Protein AF-I2DA39-F1 (afdb_monomer)

Organism: Bacillus subtilis (NCBI:txid1423)

Secondary structure (DSSP, 8-state):
-HHHHHHHHHHHHHHHHHHHHHHHHHHHTTEEEEEEEEE-TTS-EEEEEE-TTSHHHHTT--TTPEEEEETTB---GGGEETTEEES-SEEEEEETTEEEEEE--

Solvent-accessible surface area (backbone atoms only — not comparable to full-atom values): 5761 Å² total; per-residue (Å²): 108,73,71,58,51,51,52,50,52,52,51,51,53,53,50,51,52,52,49,52,53,50,55,48,51,36,59,77,55,40,46,37,63,48,35,34,50,42,66,47,101,84,71,42,49,26,29,67,43,60,35,88,86,13,65,52,38,74,55,64,54,54,62,67,29,32,52,63,22,43,68,91,36,74,70,56,71,91,38,45,54,98,48,16,43,19,72,53,52,30,36,34,32,38,49,96,89,39,80,47,82,37,53,85,94

Nearest PDB structures (foldseek):
  4rqy-assembly2_B  TM=7.269E-01  e=8.048E-03  Escherichia coli
  6ew9-assembly1_B  TM=6.707E-01  e=7.149E-03  Escherichia coli K-12
  4c2e-assembly1_B  TM=7.203E-01  e=2.960E-02  Bacillus subtilis subsp. subtilis str. 168
  4rqy-assembly1_A  TM=6.093E-01  e=1.020E-02  Escherichia coli
  7qtp-assembly1_A  TM=7.437E-01  e=4.754E-02  Homo sapiens

Radius of gyration: 18.25 Å; Cα contacts (8 Å, |Δi|>4): 171; chains: 1; bounding box: 45×23×54 Å

InterPro domains:
  IPR036034 PDZ superfamily [SSF50156] (43-100)

pLDDT: mean 93.09, std 4.64, range [62.53, 97.69]

Foldseek 3Di:
DVVVVVVVVVVVVVVVVVVVVVVVVCVVQQFFPQQAWDQPPVRWTFRQTHDCPTPCVVLPDDHGKTWQDFPNHGDDCVQDDPRTGTDGAWTFIADPNDTDITGDD

Structure (mmCIF, N/CA/C/O backbone):
data_AF-I2DA39-F1
#
_entry.id   AF-I2DA39-F1
#
loop_
_atom_site.group_PDB
_atom_site.id
_atom_site.type_symbol
_atom_site.label_atom_id
_atom_site.label_alt_id
_atom_site.label_comp_id
_atom_site.label_asym_id
_atom_site.label_entity_id
_atom_site.label_seq_id
_atom_site.pdbx_PDB_ins_code
_atom_site.Cartn_x
_atom_site.Cartn_y
_atom_site.Cartn_z
_atom_site.occupancy
_atom_site.B_iso_or_equiv
_atom_site.auth_seq_id
_atom_site.auth_comp_id
_atom_site.auth_asym_id
_atom_site.auth_atom_id
_atom_site.pdbx_PDB_model_num
ATOM 1 N N . MET A 1 1 ? 22.861 -2.176 -39.317 1.00 62.53 1 MET A N 1
ATOM 2 C CA . MET A 1 1 ? 22.488 -2.993 -38.135 1.00 62.53 1 MET A CA 1
ATOM 3 C C . MET A 1 1 ? 23.255 -2.616 -36.862 1.00 62.53 1 MET A C 1
ATOM 5 O O . MET A 1 1 ? 22.598 -2.225 -35.909 1.00 62.53 1 MET A O 1
ATOM 9 N N . LYS A 1 2 ? 24.603 -2.619 -36.828 1.00 74.38 2 LYS A N 1
ATOM 10 C CA . LYS A 1 2 ? 25.397 -2.305 -35.608 1.00 74.38 2 LYS A CA 1
ATOM 11 C C . LYS A 1 2 ? 25.048 -0.972 -34.914 1.00 74.38 2 LYS A C 1
ATOM 13 O O . LYS A 1 2 ? 24.872 -0.952 -33.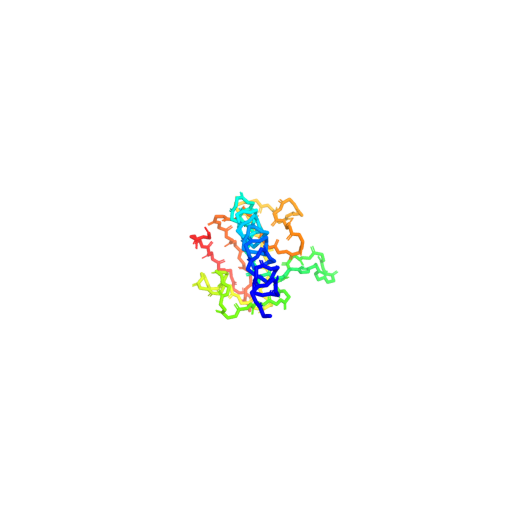702 1.00 74.38 2 LYS A O 1
ATOM 18 N N . ASN A 1 3 ? 24.866 0.121 -35.664 1.00 82.25 3 ASN A N 1
ATOM 19 C CA . ASN A 1 3 ? 24.489 1.424 -35.083 1.00 82.25 3 ASN A CA 1
ATOM 20 C C . ASN A 1 3 ? 23.066 1.452 -34.505 1.00 82.25 3 ASN A C 1
ATOM 22 O O . ASN A 1 3 ? 22.800 2.200 -33.569 1.00 82.25 3 ASN A O 1
ATOM 26 N N . LEU A 1 4 ? 22.159 0.644 -35.055 1.00 88.56 4 LEU A N 1
ATOM 27 C CA . LEU A 1 4 ? 20.773 0.553 -34.598 1.00 88.56 4 LEU A CA 1
ATOM 28 C C . LEU A 1 4 ? 20.705 -0.261 -33.301 1.00 88.56 4 LEU A C 1
ATOM 30 O O . LEU A 1 4 ? 20.106 0.190 -32.331 1.00 88.56 4 LEU A O 1
ATOM 34 N N . ILE A 1 5 ? 21.449 -1.372 -33.249 1.00 92.44 5 ILE A N 1
ATOM 35 C CA . ILE A 1 5 ? 21.656 -2.165 -32.030 1.00 92.44 5 ILE A CA 1
ATOM 36 C C . ILE A 1 5 ? 22.263 -1.287 -30.931 1.00 92.44 5 ILE A C 1
ATOM 38 O O . ILE A 1 5 ? 21.716 -1.235 -29.841 1.00 92.44 5 ILE A O 1
ATOM 42 N N . LYS A 1 6 ? 23.316 -0.508 -31.224 1.00 92.56 6 LYS A N 1
ATOM 43 C CA . LYS A 1 6 ? 23.944 0.388 -30.237 1.00 92.56 6 LYS A CA 1
ATOM 44 C C . LYS A 1 6 ? 22.962 1.414 -29.655 1.00 92.56 6 LYS A C 1
ATOM 46 O O . LYS A 1 6 ? 22.936 1.605 -28.444 1.00 92.56 6 LYS A O 1
ATOM 51 N N . LYS A 1 7 ? 22.144 2.061 -30.496 1.00 94.12 7 LYS A N 1
ATOM 52 C CA . LYS A 1 7 ? 21.114 3.016 -30.040 1.00 94.12 7 LYS A CA 1
ATOM 53 C C . LYS A 1 7 ? 20.048 2.333 -29.182 1.00 94.12 7 LYS A C 1
ATOM 55 O O . LYS A 1 7 ? 19.683 2.868 -28.141 1.00 94.12 7 LYS A O 1
ATOM 60 N N . PHE A 1 8 ? 19.594 1.151 -29.593 1.00 95.56 8 PHE A N 1
ATOM 61 C CA . PHE A 1 8 ? 18.631 0.360 -28.833 1.00 95.56 8 PHE A CA 1
ATOM 62 C C . PHE A 1 8 ? 19.193 -0.061 -27.470 1.00 95.56 8 PHE A C 1
ATOM 64 O O . PHE A 1 8 ? 18.537 0.133 -26.455 1.00 95.56 8 PHE A O 1
ATOM 71 N N . THR A 1 9 ? 20.437 -0.544 -27.419 1.00 95.44 9 THR A N 1
ATOM 72 C CA . THR A 1 9 ? 21.112 -0.896 -26.163 1.00 95.44 9 THR A CA 1
ATOM 73 C C . THR A 1 9 ? 21.192 0.297 -25.214 1.00 95.44 9 THR A C 1
ATOM 75 O O . THR A 1 9 ? 20.870 0.155 -24.039 1.00 95.44 9 THR A O 1
ATOM 78 N N . ILE A 1 10 ? 21.560 1.483 -25.710 1.00 96.38 10 ILE A N 1
ATOM 79 C CA . ILE A 1 10 ? 21.583 2.704 -24.890 1.00 96.38 10 ILE A CA 1
ATOM 80 C C . ILE A 1 10 ? 20.179 3.027 -24.362 1.00 96.38 10 ILE A C 1
ATOM 82 O O . ILE A 1 10 ? 20.034 3.325 -23.180 1.00 96.38 10 ILE A O 1
ATOM 86 N N . ALA A 1 11 ? 19.144 2.927 -25.201 1.00 96.75 11 ALA A N 1
ATOM 87 C CA . ALA A 1 11 ? 17.766 3.173 -24.780 1.00 96.75 11 ALA A CA 1
ATOM 88 C C . ALA A 1 11 ? 17.314 2.205 -23.675 1.00 96.75 11 ALA A C 1
ATOM 90 O O . ALA A 1 11 ? 16.711 2.640 -22.697 1.00 96.75 11 ALA A O 1
ATOM 91 N N . VAL A 1 12 ? 17.656 0.918 -23.788 1.00 97.06 12 VAL A N 1
ATOM 92 C CA . VAL A 1 12 ? 17.363 -0.083 -22.752 1.00 97.06 12 VAL A CA 1
ATOM 93 C C . VAL A 1 12 ? 18.082 0.255 -21.449 1.00 97.06 12 VAL A C 1
ATOM 95 O O . VAL A 1 12 ? 17.443 0.243 -20.405 1.00 97.06 12 VAL A O 1
ATOM 98 N N . ILE A 1 13 ? 19.366 0.629 -21.496 1.00 97.69 13 ILE A N 1
ATOM 99 C CA . ILE A 1 13 ? 20.123 1.032 -20.297 1.00 97.69 13 ILE A CA 1
ATOM 100 C C . ILE A 1 13 ? 19.455 2.227 -19.609 1.00 97.69 13 ILE A C 1
ATOM 102 O O . ILE A 1 13 ? 19.254 2.208 -18.396 1.00 97.69 13 ILE A O 1
ATOM 106 N N . VAL A 1 14 ? 19.074 3.253 -20.375 1.00 97.62 14 VAL A N 1
ATOM 107 C CA . VAL A 1 14 ? 18.379 4.430 -19.835 1.00 97.62 14 VAL A CA 1
ATOM 108 C C . VAL A 1 14 ? 17.045 4.028 -19.205 1.00 97.62 14 VAL A C 1
ATOM 110 O O . VAL A 1 14 ? 16.752 4.443 -18.085 1.00 97.62 14 VAL A O 1
ATOM 113 N N . LEU A 1 15 ? 16.263 3.176 -19.873 1.00 97.44 15 LEU A N 1
ATOM 114 C CA . LEU A 1 15 ? 14.992 2.683 -19.346 1.00 97.44 15 LEU A CA 1
ATOM 115 C C . LEU A 1 15 ? 15.182 1.872 -18.056 1.00 97.44 15 LEU A C 1
ATOM 117 O O . LEU A 1 15 ? 14.407 2.034 -17.117 1.00 97.44 15 LEU A O 1
ATOM 121 N N . SER A 1 16 ? 16.229 1.047 -17.975 1.00 97.50 16 SER A N 1
ATOM 122 C CA . SER A 1 16 ? 16.571 0.295 -16.765 1.00 97.50 16 SER A CA 1
ATOM 123 C C . SER A 1 16 ? 16.922 1.216 -15.599 1.00 97.50 16 SER A C 1
ATOM 125 O O . SER A 1 16 ? 16.448 0.985 -14.490 1.00 97.50 16 SER A O 1
ATOM 127 N N . ILE A 1 17 ? 17.698 2.279 -15.835 1.00 97.50 17 ILE A N 1
ATOM 128 C CA . ILE A 1 17 ? 18.028 3.265 -14.795 1.00 97.50 17 ILE A CA 1
ATOM 129 C C . ILE A 1 17 ? 16.755 3.959 -14.304 1.00 97.50 17 ILE A C 1
ATOM 131 O O . ILE A 1 17 ? 16.523 4.014 -13.099 1.00 97.50 17 ILE A O 1
ATOM 135 N N . LEU A 1 18 ? 15.898 4.423 -15.221 1.00 97.56 18 LEU A N 1
ATOM 136 C CA . LEU A 1 18 ? 14.623 5.055 -14.867 1.00 97.56 18 LEU A CA 1
ATOM 137 C C . LEU A 1 18 ? 13.723 4.114 -14.061 1.00 97.56 18 LEU A C 1
ATOM 139 O O . LEU A 1 18 ? 13.130 4.532 -13.067 1.00 97.56 18 LEU A O 1
ATOM 143 N N . TYR A 1 19 ? 13.656 2.842 -14.455 1.00 96.06 19 TYR A N 1
ATOM 144 C CA . TYR A 1 19 ? 12.885 1.829 -13.743 1.00 96.06 19 TYR A CA 1
ATOM 145 C C . TYR A 1 19 ? 13.412 1.605 -12.322 1.00 96.06 19 TYR A C 1
ATOM 147 O O . TYR A 1 19 ? 12.635 1.654 -11.372 1.00 96.06 19 TYR A O 1
ATOM 155 N N . ILE A 1 20 ? 14.729 1.444 -12.154 1.00 97.00 20 ILE A N 1
ATOM 156 C CA . ILE A 1 20 ? 15.354 1.286 -10.832 1.00 97.00 20 ILE A CA 1
ATOM 157 C C . ILE A 1 20 ? 15.102 2.522 -9.964 1.00 97.00 20 ILE A C 1
ATOM 159 O O . ILE A 1 20 ? 14.763 2.387 -8.788 1.00 97.00 20 ILE A O 1
ATOM 163 N N . SER A 1 21 ? 15.233 3.730 -10.517 1.00 96.25 21 SER A N 1
ATOM 164 C CA . SER A 1 21 ? 14.934 4.967 -9.788 1.00 96.25 21 SER A CA 1
ATOM 165 C C . SER A 1 21 ? 13.472 5.021 -9.343 1.00 96.25 21 SER A C 1
ATOM 167 O O . SER A 1 21 ? 13.194 5.390 -8.202 1.00 96.25 21 SER A O 1
ATOM 169 N N . TYR A 1 22 ? 12.544 4.601 -10.205 1.00 94.06 22 TYR A N 1
ATOM 170 C CA . TYR A 1 22 ? 11.119 4.544 -9.893 1.00 94.06 22 TYR A CA 1
ATOM 171 C C . TYR A 1 22 ? 10.817 3.554 -8.762 1.00 94.06 22 TYR A C 1
ATOM 173 O O . TYR A 1 22 ? 10.207 3.935 -7.760 1.00 94.06 22 TYR A O 1
ATOM 181 N N . THR A 1 23 ? 11.295 2.311 -8.863 1.00 93.06 23 THR A N 1
ATOM 182 C CA . THR A 1 23 ? 11.073 1.300 -7.817 1.00 93.06 23 THR A CA 1
ATOM 183 C C . THR A 1 23 ? 11.746 1.692 -6.506 1.00 93.06 23 THR A C 1
ATOM 185 O O . THR A 1 23 ? 11.164 1.518 -5.442 1.00 93.06 23 THR A O 1
ATOM 188 N N . THR A 1 24 ? 12.939 2.291 -6.565 1.00 94.56 24 THR A N 1
ATOM 189 C CA . THR A 1 24 ? 13.633 2.803 -5.373 1.00 94.56 24 THR A CA 1
ATOM 190 C C . THR A 1 24 ? 12.823 3.906 -4.699 1.00 94.56 24 THR A C 1
ATOM 192 O O . THR A 1 24 ? 12.668 3.891 -3.480 1.00 94.56 24 THR A O 1
ATOM 195 N N . TYR A 1 25 ? 12.249 4.834 -5.472 1.00 93.38 25 TYR A N 1
ATOM 196 C CA . TYR A 1 25 ? 11.397 5.887 -4.926 1.00 93.38 25 TYR A CA 1
ATOM 197 C C . TYR A 1 25 ? 10.173 5.311 -4.204 1.00 93.38 25 TYR A C 1
ATOM 199 O O . TYR A 1 25 ? 9.870 5.735 -3.089 1.00 93.38 25 TYR A O 1
ATOM 207 N N . ILE A 1 26 ? 9.493 4.334 -4.811 1.00 92.38 26 ILE A N 1
ATOM 208 C CA . ILE A 1 26 ? 8.349 3.633 -4.206 1.00 92.38 26 ILE A CA 1
ATOM 209 C C . ILE A 1 26 ? 8.752 3.009 -2.872 1.00 92.38 26 ILE A C 1
ATOM 211 O O . ILE A 1 26 ? 8.111 3.284 -1.858 1.00 92.38 26 ILE A O 1
ATOM 215 N N . SER A 1 27 ? 9.841 2.236 -2.863 1.00 89.12 27 SER A N 1
ATOM 216 C CA . SER A 1 27 ? 10.322 1.536 -1.672 1.00 89.12 27 SER A CA 1
ATOM 217 C C . SER A 1 27 ? 10.740 2.497 -0.559 1.00 89.12 27 SER A C 1
ATOM 219 O O . SER A 1 27 ? 10.331 2.322 0.584 1.00 89.12 27 SER A O 1
ATOM 221 N N . MET A 1 28 ? 11.501 3.552 -0.873 1.00 89.44 28 MET A N 1
ATOM 222 C CA . MET A 1 28 ? 11.940 4.538 0.126 1.00 89.44 28 MET A CA 1
ATOM 223 C C . MET A 1 28 ? 10.774 5.314 0.745 1.00 89.44 28 MET A C 1
ATOM 225 O O . MET A 1 28 ? 10.831 5.677 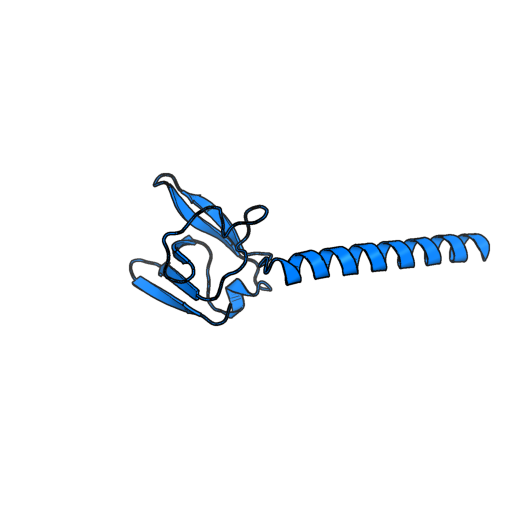1.916 1.00 89.44 28 MET A O 1
ATOM 229 N N . ASN A 1 29 ? 9.716 5.564 -0.029 1.00 89.75 29 ASN A N 1
ATOM 230 C CA . ASN A 1 29 ? 8.503 6.225 0.452 1.00 89.75 29 ASN A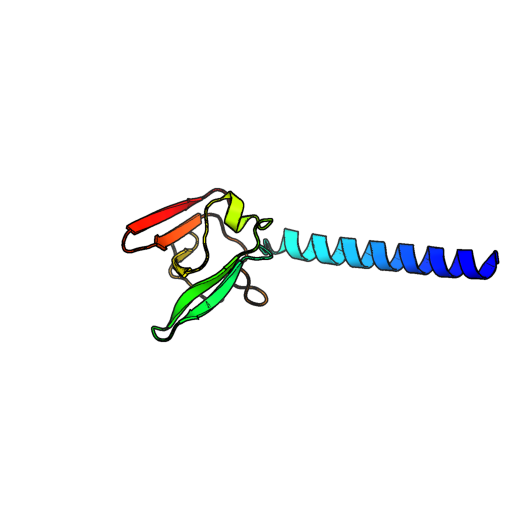 CA 1
ATOM 231 C C . ASN A 1 29 ? 7.463 5.230 1.005 1.00 89.75 29 ASN A C 1
ATOM 233 O O . ASN A 1 29 ? 6.326 5.619 1.274 1.00 89.75 29 ASN A O 1
ATOM 237 N N . GLY A 1 30 ? 7.822 3.945 1.124 1.00 89.69 30 GLY A N 1
ATOM 238 C CA . GLY A 1 30 ? 6.957 2.883 1.632 1.00 89.69 30 GLY A CA 1
ATOM 239 C C . GLY A 1 30 ? 5.598 2.811 0.938 1.00 89.69 30 GLY A C 1
ATOM 240 O O . GLY A 1 30 ? 4.606 2.560 1.616 1.00 89.69 30 GLY A O 1
ATOM 241 N N . ILE A 1 31 ? 5.527 3.123 -0.362 1.00 92.75 31 ILE A N 1
ATOM 242 C CA . ILE A 1 31 ? 4.268 3.176 -1.114 1.00 92.75 31 ILE A CA 1
ATOM 243 C C . ILE A 1 31 ? 3.838 1.750 -1.452 1.00 92.75 31 ILE A C 1
ATOM 245 O O . ILE A 1 31 ? 4.536 1.025 -2.160 1.00 92.75 31 ILE A O 1
ATOM 249 N N . ILE A 1 32 ? 2.649 1.369 -1.003 1.00 91.88 32 ILE A N 1
ATOM 250 C CA . ILE A 1 32 ? 2.084 0.045 -1.235 1.00 91.88 32 ILE A CA 1
ATOM 251 C C . ILE A 1 32 ? 1.248 0.095 -2.513 1.00 91.88 32 ILE A C 1
ATOM 253 O O . ILE A 1 32 ? 0.038 0.338 -2.499 1.00 91.88 32 ILE A O 1
ATOM 257 N N . ILE A 1 33 ? 1.904 -0.119 -3.652 1.00 90.62 33 ILE A N 1
ATOM 258 C C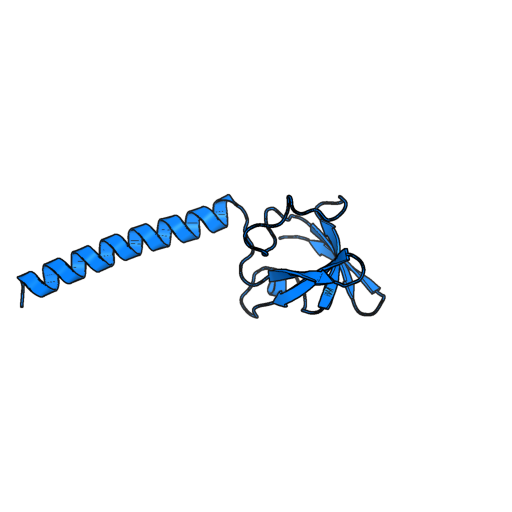A . ILE A 1 33 ? 1.228 -0.131 -4.953 1.00 90.62 33 ILE A CA 1
ATOM 259 C C . ILE A 1 33 ? 0.145 -1.209 -4.988 1.00 90.62 33 ILE A C 1
ATOM 261 O O . ILE A 1 33 ? 0.305 -2.310 -4.462 1.00 90.62 33 ILE A O 1
ATOM 265 N N . GLY A 1 34 ? -0.971 -0.868 -5.632 1.00 90.06 34 GLY A N 1
ATOM 266 C CA . GLY A 1 34 ? -2.121 -1.753 -5.733 1.00 90.06 34 GLY A CA 1
ATOM 267 C C . GLY A 1 34 ? -2.962 -1.774 -4.462 1.00 90.06 34 GLY A C 1
ATOM 268 O O . GLY A 1 34 ? -3.653 -2.755 -4.254 1.00 90.06 34 GLY A O 1
ATOM 269 N N . THR A 1 35 ? -2.899 -0.733 -3.622 1.00 93.50 35 THR A N 1
ATOM 270 C CA . THR A 1 35 ? -3.833 -0.487 -2.503 1.00 93.50 35 THR A CA 1
ATOM 271 C C . THR A 1 35 ? -4.464 0.901 -2.626 1.00 93.50 35 THR A C 1
ATOM 273 O O . THR A 1 35 ? -4.130 1.835 -1.896 1.00 93.50 35 THR A O 1
ATOM 276 N N . LYS A 1 36 ? -5.325 1.084 -3.628 1.00 94.94 36 LYS A N 1
ATOM 277 C CA . LYS A 1 36 ? -5.908 2.396 -3.923 1.00 94.94 36 LYS A CA 1
ATOM 278 C C . LYS A 1 36 ? -6.981 2.744 -2.894 1.00 94.94 36 LYS A C 1
ATOM 280 O O . LYS A 1 36 ? -7.812 1.904 -2.541 1.00 94.94 36 LYS A O 1
ATOM 285 N N . ILE A 1 37 ? -6.968 3.985 -2.422 1.00 95.00 37 ILE A N 1
ATOM 286 C CA . ILE A 1 37 ? -7.894 4.493 -1.413 1.00 95.00 37 ILE A CA 1
ATOM 287 C C . ILE A 1 37 ? -8.707 5.650 -1.964 1.00 95.00 37 ILE A C 1
ATOM 289 O O . ILE A 1 37 ? -8.175 6.563 -2.593 1.00 95.00 37 ILE A O 1
ATOM 293 N N . HIS A 1 38 ? -9.984 5.657 -1.602 1.00 94.12 38 HIS A N 1
ATOM 294 C CA . HIS A 1 38 ? -10.852 6.814 -1.750 1.00 94.12 38 HIS A CA 1
ATOM 295 C C . HIS A 1 38 ? -11.515 7.157 -0.412 1.00 94.12 38 HIS A C 1
ATOM 297 O O . HIS A 1 38 ? -11.548 6.353 0.526 1.00 94.12 38 HIS A O 1
ATOM 303 N N . LYS A 1 39 ? -12.048 8.375 -0.320 1.00 93.50 39 LYS A N 1
ATOM 304 C CA . LYS A 1 39 ? -12.941 8.776 0.769 1.00 93.50 39 LYS A CA 1
ATOM 305 C C . LYS A 1 39 ? -14.375 8.510 0.320 1.00 93.50 39 LYS A C 1
ATOM 307 O O . LYS A 1 39 ? -14.777 9.016 -0.722 1.00 93.50 39 LYS A O 1
ATOM 312 N N . ASN A 1 40 ? -15.120 7.713 1.081 1.00 91.62 40 ASN A N 1
ATOM 313 C CA . ASN A 1 40 ? -16.540 7.472 0.810 1.00 91.62 40 ASN A CA 1
ATOM 314 C C . ASN A 1 40 ? -17.403 8.699 1.180 1.00 91.62 40 ASN A C 1
ATOM 316 O O . ASN A 1 40 ? -16.897 9.678 1.732 1.00 91.62 40 ASN A O 1
ATOM 320 N N . ASP A 1 41 ? -18.721 8.620 0.970 1.00 92.25 41 ASP A N 1
ATOM 321 C CA . ASP A 1 41 ? -19.672 9.711 1.273 1.00 92.25 41 ASP A CA 1
ATOM 322 C C . ASP A 1 41 ? -19.664 10.155 2.747 1.00 92.25 41 ASP A C 1
ATOM 324 O O . ASP A 1 41 ? -20.030 11.279 3.083 1.00 92.25 41 ASP A O 1
ATOM 328 N N . LYS A 1 42 ? -19.206 9.283 3.653 1.00 92.38 42 LYS A N 1
ATOM 329 C CA . LYS A 1 42 ? -19.050 9.565 5.088 1.00 92.38 42 LYS A CA 1
ATOM 330 C C . LYS A 1 42 ? -17.658 10.106 5.435 1.00 92.38 42 LYS A C 1
ATOM 332 O O . LYS A 1 42 ? -17.300 10.159 6.611 1.00 92.38 42 LYS A O 1
ATOM 337 N N . SER A 1 43 ? -16.862 10.487 4.433 1.00 91.00 43 SER A N 1
ATOM 338 C CA . SER A 1 43 ? -15.468 10.930 4.566 1.00 91.00 43 SER A CA 1
ATOM 339 C C . SER A 1 43 ? -14.551 9.909 5.256 1.00 91.00 43 SER A C 1
ATOM 341 O O . SER A 1 43 ? -13.578 10.276 5.918 1.00 91.00 43 SER A O 1
ATOM 343 N N . GLN A 1 44 ? -14.852 8.616 5.120 1.00 94.81 44 GLN A N 1
ATOM 344 C CA . GLN A 1 44 ? -14.033 7.531 5.656 1.00 94.81 44 GLN A CA 1
ATOM 345 C C . GLN A 1 44 ? -13.110 6.992 4.567 1.00 94.81 44 GLN A C 1
ATOM 347 O O . GLN A 1 44 ? -13.523 6.841 3.419 1.00 94.81 44 GLN A O 1
ATOM 352 N N . PHE A 1 45 ? -11.872 6.676 4.939 1.00 95.44 45 PHE A N 1
ATOM 353 C CA . PHE A 1 45 ? -10.895 6.079 4.034 1.00 95.44 45 PHE A CA 1
ATOM 354 C C . PHE A 1 45 ? -11.297 4.625 3.782 1.00 95.44 45 PHE A C 1
ATOM 356 O O . PHE A 1 45 ? -11.376 3.838 4.726 1.00 95.44 45 PHE A O 1
ATOM 363 N N . MET A 1 46 ? -11.567 4.281 2.526 1.00 96.56 46 MET A N 1
ATOM 364 C CA . MET A 1 46 ? -11.983 2.947 2.104 1.00 96.56 46 MET A CA 1
ATOM 365 C C . MET A 1 46 ? -11.065 2.429 0.998 1.00 96.56 46 MET A C 1
ATOM 367 O O . MET A 1 46 ? -10.681 3.184 0.101 1.00 96.56 46 MET A O 1
ATOM 371 N N . ILE A 1 47 ? -10.730 1.138 1.055 1.00 96.00 47 ILE A N 1
ATOM 372 C CA . ILE A 1 47 ? -9.987 0.463 -0.012 1.00 96.00 47 ILE A CA 1
ATOM 373 C C . ILE A 1 47 ? -10.886 0.387 -1.250 1.00 96.00 47 ILE A C 1
ATOM 375 O O . ILE A 1 47 ? -11.876 -0.345 -1.266 1.00 96.00 47 ILE A O 1
ATOM 379 N N . GLU A 1 48 ? -10.549 1.172 -2.269 1.00 95.44 48 GLU A N 1
ATOM 380 C CA . GLU A 1 48 ? -11.260 1.225 -3.549 1.00 95.44 48 GLU A CA 1
ATOM 381 C C . GLU A 1 48 ? -10.934 -0.002 -4.393 1.00 95.44 48 GLU A C 1
ATOM 383 O O . GLU A 1 48 ? -11.831 -0.677 -4.890 1.00 95.44 48 GLU A O 1
ATOM 388 N N . GLU A 1 49 ? -9.641 -0.294 -4.513 1.00 94.19 49 GLU A N 1
ATOM 389 C CA . GLU A 1 49 ? -9.095 -1.347 -5.358 1.00 94.19 49 GLU A CA 1
ATOM 390 C C . GLU A 1 49 ? -7.884 -1.963 -4.669 1.00 94.19 49 GLU A C 1
ATOM 392 O O . GLU A 1 49 ? -7.055 -1.258 -4.075 1.00 94.19 49 GLU A O 1
ATOM 397 N N . ILE A 1 50 ? -7.767 -3.286 -4.779 1.00 95.06 50 ILE A N 1
ATOM 398 C CA . ILE A 1 50 ? -6.595 -4.009 -4.314 1.00 95.06 50 ILE A CA 1
ATOM 399 C C . ILE A 1 50 ? -6.110 -4.999 -5.372 1.00 95.06 50 ILE A C 1
ATOM 401 O O . ILE A 1 50 ? -6.880 -5.824 -5.857 1.00 95.06 50 ILE A O 1
ATOM 405 N N . SER A 1 51 ? -4.834 -4.908 -5.745 1.00 94.00 51 SER A N 1
ATOM 406 C CA . SER A 1 51 ? -4.218 -5.873 -6.659 1.00 94.00 51 SER A CA 1
ATOM 407 C C . SER A 1 51 ? -3.932 -7.178 -5.923 1.00 94.00 51 SER A C 1
ATOM 409 O O . SER A 1 51 ? -3.448 -7.154 -4.789 1.00 94.00 51 SER A O 1
ATOM 411 N N . GLU A 1 52 ? -4.140 -8.315 -6.588 1.00 90.25 52 GLU A N 1
ATOM 412 C CA . GLU A 1 52 ? -3.822 -9.644 -6.047 1.00 90.25 52 GLU A CA 1
ATOM 413 C C . GLU A 1 52 ? -2.342 -9.807 -5.686 1.00 90.25 52 GLU A C 1
ATOM 415 O O . GLU A 1 52 ? -2.012 -10.527 -4.749 1.00 90.25 52 GLU A O 1
ATOM 420 N N . SER A 1 53 ? -1.459 -9.105 -6.399 1.00 89.75 53 SER A N 1
ATOM 421 C CA . SER A 1 53 ? -0.013 -9.100 -6.163 1.00 89.75 53 SER A CA 1
ATOM 422 C C . SER A 1 53 ? 0.457 -8.000 -5.207 1.00 89.75 53 SER A C 1
ATOM 424 O O . SER A 1 53 ? 1.658 -7.874 -4.965 1.00 89.75 53 SER A O 1
ATOM 426 N N . SER A 1 54 ? -0.455 -7.171 -4.687 1.00 90.50 54 SER A N 1
ATOM 427 C CA . SER A 1 54 ? -0.083 -6.097 -3.765 1.00 90.50 54 SER A CA 1
ATOM 428 C C . SER A 1 54 ? 0.323 -6.651 -2.403 1.00 90.50 54 SER A C 1
ATOM 430 O O . SER A 1 54 ? -0.249 -7.620 -1.902 1.00 90.50 54 SER A O 1
ATOM 432 N N . TYR A 1 55 ? 1.255 -5.961 -1.747 1.00 88.56 55 TYR A N 1
ATOM 433 C CA . TYR A 1 55 ? 1.632 -6.305 -0.378 1.00 88.56 55 TYR A CA 1
ATOM 434 C C . TYR A 1 55 ? 0.440 -6.228 0.587 1.00 88.56 55 TYR A C 1
ATOM 436 O O . TYR A 1 55 ? 0.274 -7.096 1.440 1.00 88.56 55 TYR A O 1
ATOM 444 N N . GLY A 1 56 ? -0.467 -5.267 0.366 1.00 90.94 56 GLY A N 1
ATOM 445 C CA . GLY A 1 56 ? -1.719 -5.147 1.113 1.00 90.94 56 GLY A CA 1
ATOM 446 C C . GLY A 1 56 ? -2.575 -6.416 1.079 1.00 90.94 56 GLY A C 1
ATOM 447 O O . GLY A 1 56 ? -3.107 -6.825 2.110 1.00 90.94 56 GLY A O 1
ATOM 448 N N . GLN A 1 57 ? -2.681 -7.068 -0.080 1.00 92.94 57 GLN A N 1
ATOM 449 C CA . GLN A 1 57 ? -3.446 -8.307 -0.222 1.00 92.94 57 GLN A CA 1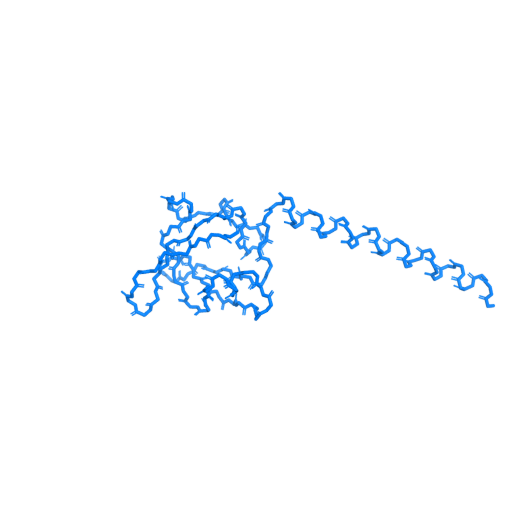
ATOM 450 C C . GLN A 1 57 ? -2.810 -9.448 0.587 1.00 92.94 57 GLN A C 1
ATOM 452 O O . GLN A 1 57 ? -3.532 -10.210 1.234 1.00 92.94 57 GLN A O 1
ATOM 457 N N . PHE A 1 58 ? -1.475 -9.550 0.589 1.00 91.44 58 PHE A N 1
ATOM 458 C CA . PHE A 1 58 ? -0.747 -10.582 1.337 1.00 91.44 58 PHE A CA 1
ATOM 459 C C . PHE A 1 58 ? -0.918 -10.445 2.850 1.00 91.44 58 PHE A C 1
ATOM 461 O O . PHE A 1 58 ? -1.099 -11.450 3.534 1.00 91.44 58 PHE A O 1
ATOM 468 N N . VAL A 1 59 ? -0.954 -9.215 3.365 1.00 91.25 59 VAL A N 1
ATOM 469 C CA . VAL A 1 59 ? -1.244 -8.949 4.786 1.00 91.25 59 VAL A CA 1
ATOM 470 C C . VAL A 1 59 ? -2.744 -8.959 5.105 1.00 91.25 59 VAL A C 1
ATOM 472 O O . VAL A 1 59 ? -3.148 -8.726 6.241 1.00 91.25 59 VAL A O 1
ATOM 475 N N . GLY A 1 60 ? -3.589 -9.270 4.120 1.00 93.12 60 GLY A N 1
ATOM 476 C CA . GLY A 1 60 ? -5.000 -9.575 4.318 1.00 93.12 60 GLY A CA 1
ATOM 477 C C . GLY A 1 60 ? -5.966 -8.404 4.160 1.00 93.12 60 GLY A C 1
ATOM 478 O O . GLY A 1 60 ? -7.136 -8.583 4.516 1.00 93.12 60 GLY A O 1
ATOM 479 N N . LEU A 1 61 ? -5.541 -7.249 3.626 1.00 94.81 61 LEU A N 1
ATOM 480 C CA . LEU A 1 61 ? -6.469 -6.207 3.163 1.00 94.81 61 LEU A CA 1
A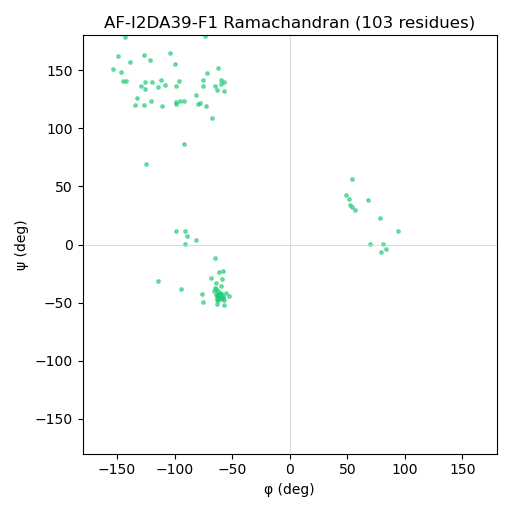TOM 481 C C . LEU A 1 61 ? -7.341 -6.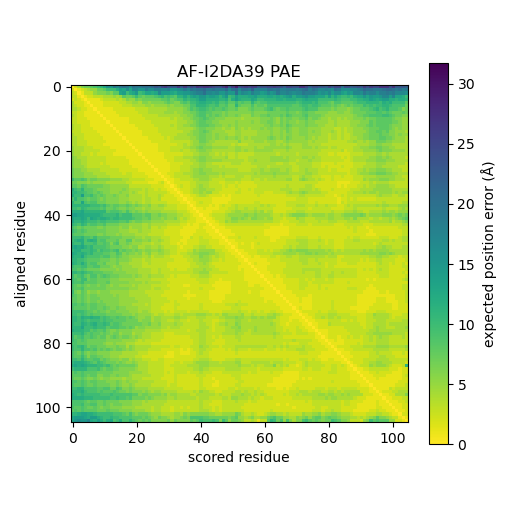740 2.029 1.00 94.81 61 LEU A C 1
ATOM 483 O O . LEU A 1 61 ? -6.946 -7.633 1.284 1.00 94.81 61 LEU A O 1
ATOM 487 N N . ARG A 1 62 ? -8.545 -6.190 1.909 1.00 95.62 62 ARG A N 1
ATOM 488 C CA . ARG A 1 62 ? -9.498 -6.503 0.850 1.00 95.62 62 ARG A CA 1
ATOM 489 C C . ARG A 1 62 ? -10.166 -5.221 0.373 1.00 95.62 62 ARG A C 1
ATOM 491 O O . ARG A 1 62 ? -10.251 -4.227 1.093 1.00 95.62 62 ARG A O 1
ATOM 498 N N . GLN A 1 63 ? -10.674 -5.269 -0.849 1.00 96.19 63 GLN A N 1
ATOM 499 C CA . GLN A 1 63 ? -11.528 -4.216 -1.376 1.00 96.19 63 GLN A CA 1
ATOM 500 C C . GLN A 1 63 ? -12.756 -4.004 -0.476 1.00 96.19 63 GLN A C 1
ATOM 502 O O . GLN A 1 63 ? -13.338 -4.966 0.027 1.00 96.19 63 GLN A O 1
ATOM 507 N N . GLY A 1 64 ? -13.140 -2.742 -0.270 1.00 95.75 64 GLY A N 1
ATOM 508 C CA . GLY A 1 64 ? -14.270 -2.354 0.579 1.00 95.75 64 GLY A CA 1
ATOM 509 C C . GLY A 1 64 ? -13.956 -2.258 2.076 1.00 95.75 64 GLY A C 1
ATOM 510 O O . GLY A 1 64 ? -14.820 -1.839 2.845 1.00 95.75 64 GLY A O 1
ATOM 511 N N . ASP A 1 65 ? -12.739 -2.597 2.511 1.00 97.00 65 ASP A N 1
ATOM 512 C CA . ASP A 1 65 ? -12.329 -2.376 3.898 1.00 97.00 65 ASP A CA 1
ATOM 513 C C . ASP A 1 65 ? -12.324 -0.884 4.236 1.00 97.00 65 ASP A C 1
ATOM 515 O O . ASP A 1 65 ? -11.746 -0.071 3.510 1.00 97.00 65 ASP A O 1
ATOM 519 N N . ILE A 1 66 ? -12.915 -0.526 5.377 1.00 97.25 66 ILE A N 1
ATOM 520 C CA . ILE A 1 66 ? -12.870 0.844 5.898 1.00 97.25 66 ILE A CA 1
ATOM 521 C C . 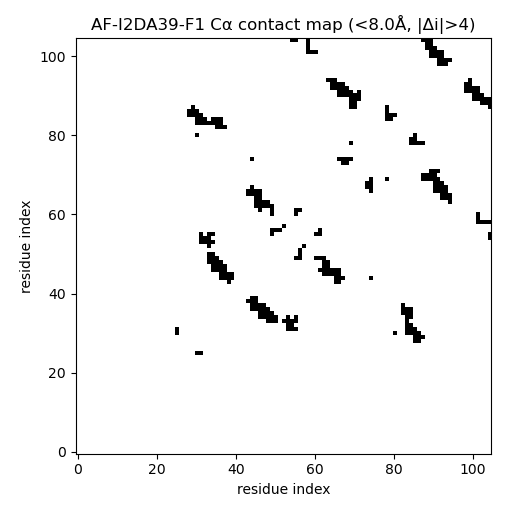ILE A 1 66 ? -11.722 0.946 6.895 1.00 97.25 66 ILE A C 1
ATOM 523 O O . ILE A 1 66 ? -11.695 0.230 7.895 1.00 97.25 66 ILE A O 1
ATOM 527 N N . ILE A 1 67 ? -10.795 1.867 6.667 1.00 96.31 67 ILE A N 1
ATOM 528 C CA . ILE A 1 67 ? -9.661 2.095 7.559 1.00 96.31 67 ILE A CA 1
ATOM 529 C C . ILE A 1 67 ? -10.120 2.941 8.746 1.00 96.31 67 ILE A C 1
ATOM 531 O O . ILE A 1 67 ? -10.596 4.066 8.594 1.00 96.31 67 ILE A O 1
ATOM 535 N N . LEU A 1 68 ? -9.956 2.393 9.947 1.00 96.44 68 LEU A N 1
ATOM 536 C CA . LEU A 1 68 ? -10.270 3.046 11.214 1.00 96.44 68 LEU A CA 1
ATOM 537 C C . LEU A 1 68 ? -9.049 3.731 11.821 1.00 96.44 68 LEU A C 1
ATOM 539 O O . LEU A 1 68 ? -9.200 4.800 12.412 1.00 96.44 68 LEU A O 1
ATOM 543 N N . LYS A 1 69 ? -7.865 3.115 11.699 1.00 96.19 69 LYS A N 1
ATOM 544 C CA . LYS A 1 69 ? -6.586 3.674 12.154 1.00 96.19 69 LYS A CA 1
ATOM 545 C C . LYS A 1 69 ? -5.436 3.264 11.251 1.00 96.19 69 LYS A C 1
ATOM 547 O O . LYS A 1 69 ? -5.416 2.149 10.738 1.00 96.19 69 LYS A O 1
ATOM 552 N N . ILE A 1 70 ? -4.461 4.156 11.146 1.00 94.88 70 ILE A N 1
ATOM 553 C CA . ILE A 1 70 ? -3.167 3.919 10.513 1.00 94.88 70 ILE A CA 1
ATOM 554 C C . ILE A 1 70 ? -2.098 4.164 11.571 1.00 94.88 70 ILE A C 1
ATOM 556 O O . ILE A 1 70 ? -2.083 5.231 12.175 1.00 94.88 70 ILE A O 1
ATOM 560 N N . ASN A 1 71 ? -1.232 3.186 11.838 1.00 94.06 71 ASN A N 1
ATOM 561 C CA . ASN A 1 71 ? -0.162 3.304 12.839 1.00 94.06 71 ASN A CA 1
ATOM 562 C C . ASN A 1 71 ? -0.660 3.779 14.219 1.00 94.06 71 ASN A C 1
ATOM 564 O O . ASN A 1 71 ? 0.004 4.562 14.890 1.00 94.06 71 ASN A O 1
ATOM 568 N N . LYS A 1 72 ? -1.834 3.289 14.651 1.00 92.38 72 LYS A N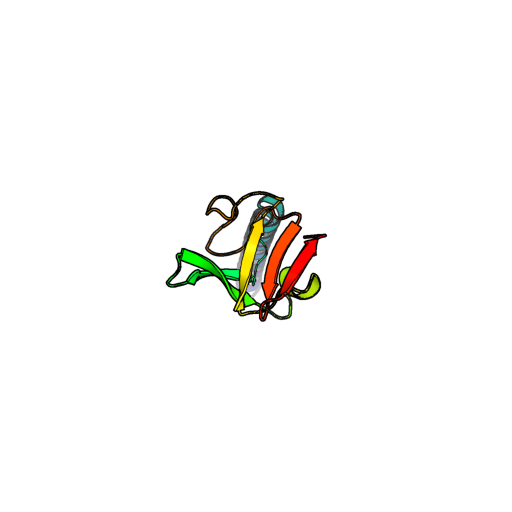 1
ATOM 569 C CA . LYS A 1 72 ? -2.550 3.678 15.890 1.00 92.38 72 LYS A CA 1
ATOM 570 C C . LYS A 1 72 ? -3.145 5.095 15.892 1.00 92.38 72 LYS A C 1
ATOM 572 O O . LYS A 1 72 ? -3.805 5.464 16.864 1.00 92.38 72 LYS A O 1
ATOM 577 N N . GLU A 1 73 ? -2.995 5.847 14.811 1.00 93.88 73 GLU A N 1
ATOM 578 C CA . GLU A 1 73 ? -3.523 7.199 14.652 1.00 93.88 73 GLU A CA 1
ATOM 579 C C . GLU A 1 73 ? -4.762 7.242 13.752 1.00 93.88 73 GLU A C 1
ATOM 581 O O . GLU A 1 73 ? -5.070 6.296 13.023 1.00 93.88 73 GLU A O 1
ATOM 586 N N . LYS A 1 74 ? -5.494 8.362 13.796 1.00 92.69 74 LYS A N 1
ATOM 587 C CA . LYS A 1 74 ? -6.636 8.582 12.905 1.00 92.69 74 LYS A CA 1
ATOM 588 C C . LYS A 1 74 ? -6.149 8.661 11.444 1.00 92.69 74 LYS A C 1
ATOM 590 O O . LYS A 1 74 ? -5.161 9.354 11.186 1.00 92.69 74 LYS A O 1
ATOM 595 N N . PRO A 1 75 ? -6.843 8.016 10.487 1.00 92.38 75 PRO A N 1
ATOM 596 C CA . PRO A 1 75 ? -6.479 8.077 9.079 1.00 92.38 75 PRO A CA 1
ATOM 597 C C . PRO A 1 75 ? -6.446 9.524 8.596 1.00 92.38 75 PRO A C 1
ATOM 599 O O . PRO A 1 75 ? -7.361 10.307 8.864 1.00 92.38 75 PRO A O 1
ATOM 602 N N . SER A 1 76 ? -5.372 9.876 7.904 1.00 92.12 76 SER A N 1
ATOM 603 C CA . SER A 1 76 ? -5.193 11.188 7.297 1.00 92.12 76 SER A CA 1
ATOM 604 C C . SER A 1 76 ? -4.356 11.061 6.032 1.00 92.12 76 SER A C 1
ATOM 606 O O . SER A 1 76 ? -3.652 10.069 5.831 1.00 92.12 76 SER A O 1
ATOM 608 N N . ASP A 1 77 ? -4.416 12.091 5.192 1.00 90.69 77 ASP A N 1
ATOM 609 C CA . ASP A 1 77 ? -3.778 12.092 3.874 1.00 90.69 77 ASP A CA 1
ATOM 610 C C . ASP A 1 77 ? -2.239 12.018 3.951 1.00 90.69 77 ASP A C 1
ATOM 612 O O . ASP A 1 77 ? -1.592 11.718 2.956 1.00 90.69 77 ASP A O 1
ATOM 616 N N . LYS A 1 78 ? -1.639 12.195 5.140 1.00 91.50 78 LYS A N 1
ATOM 617 C CA . LYS A 1 78 ? -0.191 12.027 5.367 1.00 91.50 78 LYS A CA 1
ATOM 618 C C . LYS A 1 78 ? 0.315 10.606 5.090 1.00 91.50 78 LYS A C 1
ATOM 620 O O . LYS A 1 78 ? 1.502 10.413 4.854 1.00 91.50 78 LYS A O 1
ATOM 625 N N . HIS A 1 79 ? -0.581 9.623 5.163 1.00 91.62 79 HIS A N 1
ATOM 626 C CA . HIS A 1 79 ? -0.302 8.217 4.883 1.00 91.62 79 HIS A CA 1
ATOM 627 C C . HIS A 1 79 ? -0.722 7.811 3.471 1.00 91.62 79 HIS A C 1
ATOM 629 O O . HIS A 1 79 ? -0.782 6.618 3.175 1.00 91.62 79 HIS A O 1
ATOM 635 N N . LEU A 1 80 ? -1.047 8.786 2.619 1.00 91.94 80 LEU A N 1
ATOM 636 C CA . LEU A 1 80 ? -1.389 8.559 1.230 1.00 91.94 80 LEU A CA 1
ATOM 637 C C . LEU A 1 80 ? -0.351 9.187 0.310 1.00 91.94 80 LEU A C 1
ATOM 639 O O . LEU A 1 80 ? 0.015 10.354 0.449 1.00 91.94 80 LEU A O 1
ATOM 643 N N . LYS A 1 81 ? 0.052 8.431 -0.708 1.00 93.25 81 LYS A N 1
ATOM 644 C CA . LYS A 1 81 ? 0.885 8.935 -1.794 1.00 93.25 81 LYS A CA 1
ATOM 645 C C . LYS A 1 81 ? 0.329 8.459 -3.121 1.00 93.25 81 LYS A C 1
ATOM 647 O O . LYS A 1 81 ? 0.175 7.264 -3.346 1.00 93.25 81 LYS A O 1
ATOM 652 N N . TRP A 1 82 ? -0.038 9.414 -3.976 1.00 91.31 82 TRP A N 1
ATOM 653 C CA . TRP A 1 82 ? -0.708 9.150 -5.258 1.00 91.31 82 TRP A CA 1
ATOM 654 C C . TRP A 1 82 ? -1.983 8.295 -5.126 1.00 91.31 82 TRP A C 1
ATOM 656 O O . TRP A 1 82 ? -2.306 7.515 -6.015 1.00 91.31 82 TRP A O 1
ATOM 666 N N . GLY A 1 83 ? -2.696 8.430 -4.001 1.00 91.69 83 GLY A N 1
ATOM 667 C CA . GLY A 1 83 ? -3.900 7.648 -3.702 1.00 91.69 83 GLY A CA 1
ATOM 668 C C . GLY A 1 83 ? -3.642 6.242 -3.148 1.00 91.69 83 GLY A C 1
ATOM 669 O O . GLY A 1 83 ? -4.601 5.542 -2.842 1.00 91.69 83 GLY A O 1
ATOM 670 N N . TYR A 1 84 ? -2.382 5.834 -2.978 1.00 94.19 84 TYR A N 1
ATOM 671 C CA . TYR A 1 84 ? -1.999 4.562 -2.359 1.00 94.19 84 TYR A CA 1
ATOM 672 C C . TYR A 1 84 ? -1.590 4.746 -0.904 1.00 94.19 84 TYR A C 1
ATOM 674 O O . TYR A 1 84 ? -1.110 5.816 -0.526 1.00 94.19 84 TYR A O 1
ATOM 682 N N . LEU A 1 85 ? -1.714 3.687 -0.105 1.00 92.88 85 LEU A N 1
ATOM 683 C CA . LEU A 1 85 ? -1.138 3.652 1.237 1.00 92.88 85 LEU A CA 1
ATOM 684 C C . LEU A 1 85 ? 0.383 3.834 1.195 1.00 92.88 85 LEU A C 1
ATOM 686 O O . LEU A 1 85 ? 1.061 3.243 0.356 1.00 92.88 85 LEU A O 1
ATOM 690 N N . SER A 1 86 ? 0.922 4.622 2.123 1.00 94.12 86 SER A N 1
ATOM 691 C CA . SER A 1 86 ? 2.361 4.847 2.260 1.00 94.12 86 SER A CA 1
ATOM 692 C C . SER A 1 86 ? 2.803 4.943 3.719 1.00 94.12 86 SER A C 1
ATOM 694 O O . SER A 1 86 ? 2.128 5.593 4.521 1.00 94.12 86 SER A O 1
ATOM 696 N N . HIS A 1 87 ? 3.965 4.365 4.041 1.00 91.38 87 HIS A N 1
ATOM 697 C CA . HIS A 1 87 ? 4.554 4.360 5.391 1.00 91.38 87 HIS A CA 1
ATOM 698 C C . HIS A 1 87 ? 3.594 3.819 6.464 1.00 91.38 87 HIS A C 1
ATOM 700 O O . HIS A 1 87 ? 3.257 4.489 7.448 1.00 91.38 87 HIS A O 1
ATOM 706 N N . ILE A 1 88 ? 3.127 2.593 6.245 1.00 90.88 88 ILE A N 1
ATOM 707 C CA . ILE A 1 88 ? 2.208 1.885 7.130 1.00 90.88 88 ILE A CA 1
ATOM 708 C C . ILE A 1 88 ? 2.971 0.762 7.821 1.00 90.88 88 ILE A C 1
ATOM 710 O O . ILE A 1 88 ? 3.703 0.040 7.168 1.00 90.88 88 ILE A O 1
ATOM 714 N N . ASN A 1 89 ? 2.748 0.593 9.119 1.00 91.88 89 ASN A N 1
ATOM 715 C CA . ASN A 1 89 ? 3.244 -0.535 9.908 1.00 91.88 89 ASN A CA 1
ATOM 716 C C . ASN A 1 89 ? 2.072 -1.399 10.403 1.00 91.88 89 ASN A C 1
ATOM 718 O O . ASN A 1 89 ? 2.207 -2.603 10.607 1.00 91.88 89 ASN A O 1
ATOM 722 N N . SER A 1 90 ? 0.914 -0.773 10.648 1.00 93.94 90 SER A N 1
ATOM 723 C CA . SER A 1 90 ? -0.308 -1.453 11.088 1.00 93.94 90 SER A CA 1
ATOM 724 C C . SER A 1 90 ? -1.563 -0.685 10.688 1.00 93.94 90 SER A C 1
ATOM 726 O O . SER A 1 90 ? -1.554 0.549 10.620 1.00 93.94 90 SER A O 1
ATOM 728 N N . LEU A 1 91 ? -2.652 -1.422 10.479 1.00 96.06 91 LEU A N 1
ATOM 729 C CA . LEU A 1 91 ? -3.978 -0.898 10.181 1.00 96.06 91 LEU A CA 1
ATOM 730 C C . LEU A 1 91 ? -5.017 -1.517 11.111 1.00 96.06 91 LEU A C 1
ATOM 732 O O . LEU A 1 91 ? -5.062 -2.732 11.283 1.00 96.06 91 LEU A O 1
ATOM 736 N N . ASP A 1 92 ? -5.913 -0.682 11.628 1.00 96.62 92 ASP A N 1
ATOM 737 C CA . ASP A 1 92 ? -7.193 -1.157 12.148 1.00 96.62 92 ASP A CA 1
ATOM 738 C C . ASP A 1 92 ? -8.236 -0.929 11.062 1.00 96.62 92 ASP A C 1
ATOM 740 O O . ASP A 1 92 ? -8.433 0.210 10.633 1.00 96.62 92 ASP A O 1
ATOM 744 N N . ILE A 1 93 ? -8.920 -1.985 10.636 1.00 97.19 93 ILE A N 1
ATOM 745 C CA . ILE A 1 93 ? -9.944 -1.921 9.591 1.00 97.19 93 ILE A CA 1
ATOM 746 C C . ILE A 1 93 ? -11.299 -2.407 10.103 1.00 97.19 93 ILE A C 1
ATOM 748 O O . ILE A 1 93 ? -11.390 -3.160 11.074 1.00 97.19 93 ILE A O 1
ATOM 752 N N . LEU A 1 94 ? -12.362 -1.990 9.422 1.00 97.25 94 LEU A N 1
ATOM 753 C CA . LEU A 1 94 ? -13.714 -2.505 9.573 1.00 97.25 94 LEU A CA 1
ATOM 754 C C . LEU A 1 94 ? -14.097 -3.273 8.307 1.00 97.25 94 LEU A C 1
ATOM 756 O O . LEU A 1 94 ? -14.180 -2.687 7.228 1.00 97.25 94 LEU A O 1
ATOM 760 N N . ARG A 1 95 ? -14.385 -4.566 8.465 1.00 96.81 95 ARG A N 1
ATOM 761 C CA . ARG A 1 95 ? -14.852 -5.455 7.397 1.00 96.81 95 ARG A CA 1
ATOM 762 C C . ARG A 1 95 ? -16.131 -6.145 7.834 1.00 96.81 95 ARG A C 1
ATOM 764 O O . ARG A 1 95 ? -16.135 -6.848 8.844 1.00 96.81 95 ARG A O 1
ATOM 771 N N . SER A 1 96 ? -17.220 -5.939 7.097 1.00 93.75 96 SER A N 1
ATOM 772 C CA . SER A 1 96 ? -18.527 -6.555 7.391 1.00 93.75 96 SER A CA 1
ATOM 773 C C . SER A 1 96 ? -18.944 -6.405 8.865 1.00 93.75 96 SER A C 1
ATOM 775 O O . SER A 1 96 ? -19.377 -7.358 9.509 1.00 93.75 96 SER A O 1
ATOM 777 N N . GLY A 1 97 ? -18.726 -5.214 9.435 1.00 94.12 97 GLY A N 1
ATOM 778 C CA . GLY A 1 97 ? -19.038 -4.896 10.835 1.00 94.12 97 GLY A CA 1
ATOM 779 C C . GLY A 1 97 ? -18.023 -5.389 11.877 1.00 94.12 97 GLY A C 1
ATOM 780 O O . GLY A 1 97 ? -18.139 -5.023 13.045 1.00 94.12 97 GLY A O 1
ATOM 781 N N . LYS A 1 98 ? -17.003 -6.165 11.490 1.00 96.69 98 LYS A N 1
ATOM 782 C CA . LYS A 1 98 ? -15.954 -6.659 12.393 1.00 96.69 98 LYS A CA 1
ATOM 783 C C . LYS A 1 98 ? -14.701 -5.800 12.306 1.00 96.69 98 LYS A C 1
ATOM 785 O O . LYS A 1 98 ? -14.248 -5.460 11.215 1.00 96.69 98 LYS A O 1
ATOM 790 N N . LYS A 1 99 ? -14.125 -5.480 13.466 1.00 97.06 99 LYS A N 1
ATOM 791 C CA . LYS A 1 99 ? -12.817 -4.824 13.549 1.00 97.06 99 LYS A CA 1
ATOM 792 C C . LYS A 1 99 ? -11.718 -5.868 13.403 1.00 97.06 99 LYS A C 1
ATOM 794 O O . LYS A 1 99 ? -11.742 -6.873 14.108 1.00 97.06 99 LYS A O 1
ATOM 799 N N . ILE A 1 100 ? -10.776 -5.620 12.504 1.00 97.19 100 ILE A N 1
ATOM 800 C CA . ILE A 1 100 ? -9.626 -6.490 12.257 1.00 97.19 100 ILE A CA 1
ATOM 801 C C . ILE A 1 100 ? -8.367 -5.637 12.390 1.00 97.19 100 ILE A C 1
ATOM 803 O O . ILE A 1 100 ? -8.311 -4.530 11.856 1.00 97.19 100 ILE A O 1
ATOM 807 N N . HIS A 1 101 ? -7.379 -6.152 13.115 1.00 96.38 101 HIS A N 1
ATOM 808 C CA . HIS A 1 101 ? -6.060 -5.544 13.225 1.00 96.38 101 HIS A CA 1
ATOM 809 C C . HIS A 1 101 ? -5.107 -6.250 12.261 1.00 96.38 101 HIS A C 1
ATOM 811 O O . HIS A 1 101 ? -4.925 -7.465 12.357 1.00 96.38 101 HIS A O 1
ATOM 817 N N . LEU A 1 102 ? -4.522 -5.494 11.337 1.00 94.50 102 LEU A N 1
ATOM 818 C CA . LEU A 1 102 ? -3.525 -5.953 10.377 1.00 94.50 102 LEU A CA 1
ATOM 819 C C . LEU A 1 102 ? -2.180 -5.302 10.708 1.00 94.50 102 LEU A C 1
ATOM 821 O O . LEU A 1 102 ? -2.117 -4.131 11.084 1.00 94.50 102 LEU A O 1
ATOM 825 N N . LYS A 1 103 ? -1.100 -6.057 10.555 1.00 92.88 103 LYS A N 1
ATOM 826 C CA . LYS A 1 103 ? 0.270 -5.643 10.871 1.00 92.88 103 LYS A CA 1
ATOM 827 C C . LYS A 1 103 ? 1.237 -6.231 9.845 1.00 92.88 103 LYS A C 1
ATOM 829 O O . LYS A 1 103 ? 0.805 -6.983 8.976 1.00 92.88 103 LYS A O 1
ATOM 834 N N . ASP A 1 104 ? 2.516 -5.901 9.997 1.00 84.88 104 ASP A N 1
ATOM 835 C CA . ASP A 1 104 ? 3.620 -6.407 9.172 1.00 84.88 104 ASP A CA 1
ATOM 836 C C . ASP A 1 104 ? 3.564 -5.887 7.717 1.00 84.88 104 ASP A C 1
ATOM 838 O O . ASP A 1 104 ? 3.858 -6.618 6.770 1.00 84.88 104 ASP A O 1
ATOM 842 N N . PHE A 1 105 ? 3.164 -4.611 7.584 1.00 82.19 105 PHE A N 1
ATOM 843 C CA . PHE A 1 105 ? 3.134 -3.810 6.349 1.00 82.19 105 PHE A CA 1
ATOM 844 C C . PHE A 1 105 ? 4.521 -3.365 5.858 1.00 82.19 105 PHE A C 1
ATOM 846 O O . PHE A 1 105 ? 5.445 -3.264 6.696 1.00 82.19 105 PHE A O 1
#

Mean predicted aligned error: 4.43 Å

Sequence (105 aa):
MKNLIKKFTIAVIVLSILYISYTTYISMNGIIIGTKIHKNDKSQFMIEEISESSYGQFVGLRQGDIILKINKEKPSDKHLKWGYLSHINSLDILRSGKKIHLKDF